Protein AF-A0ABD2XQN1-F1 (afdb_monomer)

Radius of gyration: 17.09 Å; Cα contacts (8 Å, |Δi|>4): 231; chains: 1; bounding box: 47×36×41 Å

Mean predicted aligned error: 5.55 Å

pLDDT: mean 89.35, std 9.38, range [48.5, 96.31]

Structure (mmCIF, N/CA/C/O backbone):
data_AF-A0ABD2XQN1-F1
#
_entry.id   AF-A0ABD2XQN1-F1
#
loop_
_atom_site.group_PDB
_atom_site.id
_atom_site.type_symbol
_atom_site.label_atom_id
_atom_site.label_alt_id
_atom_site.label_comp_id
_atom_site.label_asym_id
_atom_site.label_entity_id
_atom_site.label_seq_id
_atom_site.pdbx_PDB_ins_code
_atom_site.Cartn_x
_atom_site.Cartn_y
_atom_site.Cartn_z
_atom_site.occupancy
_atom_site.B_iso_or_equiv
_atom_site.auth_seq_id
_atom_site.auth_comp_id
_atom_site.auth_asym_id
_atom_site.auth_atom_id
_atom_site.pdbx_PDB_model_num
ATOM 1 N N . MET A 1 1 ? -11.919 17.078 9.914 1.00 78.31 1 MET A N 1
ATOM 2 C CA . MET A 1 1 ? -12.158 15.625 9.757 1.00 78.31 1 MET A CA 1
ATOM 3 C C . MET A 1 1 ? -13.640 15.321 9.942 1.00 78.31 1 MET A C 1
ATOM 5 O O . MET A 1 1 ? -14.282 16.073 10.670 1.00 78.31 1 MET A O 1
ATOM 9 N N . PRO A 1 2 ? -14.197 14.278 9.297 1.00 85.75 2 PRO A N 1
ATOM 10 C CA . PRO A 1 2 ? -15.569 13.840 9.554 1.00 85.75 2 PRO A CA 1
ATOM 11 C C . PRO A 1 2 ? -15.717 13.271 10.972 1.00 85.75 2 PRO A C 1
ATOM 13 O O . PRO A 1 2 ? -14.734 12.903 11.614 1.00 85.75 2 PRO A O 1
ATOM 16 N N . VAL A 1 3 ? -16.957 13.160 11.450 1.00 88.69 3 VAL A N 1
ATOM 17 C CA . VAL A 1 3 ? -17.255 12.483 12.720 1.00 88.69 3 VAL A CA 1
ATOM 18 C C . VAL A 1 3 ? -16.955 10.986 12.569 1.00 88.69 3 VAL A C 1
ATOM 20 O O . VAL A 1 3 ? -17.477 10.353 11.651 1.00 88.69 3 VAL A O 1
ATOM 23 N N . LEU A 1 4 ? -16.115 10.432 13.452 1.00 90.31 4 LEU A N 1
ATOM 24 C CA . LEU A 1 4 ? -15.612 9.050 13.362 1.00 90.31 4 LEU A CA 1
ATOM 25 C C . LEU A 1 4 ? -16.466 8.027 14.128 1.00 90.31 4 LEU A C 1
ATOM 27 O O . LEU A 1 4 ? -16.507 6.857 13.754 1.00 90.31 4 LEU A O 1
ATOM 31 N N . THR A 1 5 ? -17.181 8.463 15.166 1.00 89.31 5 THR A N 1
ATOM 32 C CA . THR A 1 5 ? -17.963 7.590 16.052 1.00 89.31 5 THR A CA 1
ATOM 33 C C . THR A 1 5 ? -19.443 7.970 16.084 1.00 89.31 5 THR A C 1
ATOM 35 O O . THR A 1 5 ? -19.851 9.082 15.730 1.00 89.31 5 THR A O 1
ATOM 38 N N . ASN A 1 6 ? -20.299 7.021 16.441 1.00 88.19 6 ASN A N 1
ATOM 39 C CA . ASN A 1 6 ? -21.701 7.267 16.764 1.00 88.19 6 ASN A CA 1
ATOM 40 C C . ASN A 1 6 ? -22.117 6.335 17.901 1.00 88.19 6 ASN A C 1
ATOM 42 O O . ASN A 1 6 ? -22.101 5.125 17.690 1.00 88.19 6 ASN A O 1
ATOM 46 N N . LEU A 1 7 ? -22.489 6.885 19.063 1.00 81.25 7 LEU A N 1
ATOM 47 C CA . LEU A 1 7 ? -22.923 6.106 20.234 1.00 81.25 7 LEU A CA 1
ATOM 48 C C . LEU A 1 7 ? -21.973 4.920 20.512 1.00 81.25 7 LEU A C 1
ATOM 50 O O . LEU A 1 7 ? -22.395 3.766 20.515 1.00 81.25 7 LEU A O 1
ATOM 54 N N . ASP A 1 8 ? -20.674 5.221 20.619 1.00 82.75 8 ASP A N 1
ATOM 55 C CA . ASP A 1 8 ? -19.574 4.270 20.871 1.00 82.75 8 ASP A CA 1
ATOM 56 C C . ASP A 1 8 ? -19.332 3.201 19.793 1.00 82.75 8 ASP A C 1
ATOM 58 O O . ASP A 1 8 ? -18.590 2.242 19.996 1.00 82.75 8 ASP A O 1
ATOM 62 N N . LYS A 1 9 ? -19.917 3.369 18.604 1.00 89.88 9 LYS A N 1
ATOM 63 C CA . LYS A 1 9 ? -19.606 2.548 17.431 1.00 89.88 9 LYS A CA 1
ATOM 64 C C . LYS A 1 9 ? -18.736 3.316 16.455 1.00 89.88 9 LYS A C 1
ATOM 66 O O . LYS A 1 9 ? -19.015 4.476 16.133 1.00 89.88 9 LYS A O 1
ATOM 71 N N . GLY A 1 10 ? -17.719 2.645 15.927 1.00 91.69 10 GLY A N 1
ATOM 72 C CA . GLY A 1 10 ? -16.953 3.160 14.807 1.00 91.69 10 GLY A CA 1
ATOM 73 C C . GLY A 1 10 ? -17.798 3.194 13.537 1.00 91.69 10 GLY A C 1
ATOM 74 O O . GLY A 1 10 ? -18.527 2.248 13.245 1.00 91.69 10 GLY A O 1
ATOM 75 N N . ARG A 1 11 ? -17.729 4.301 12.792 1.00 94.56 11 ARG A N 1
ATOM 76 C CA . ARG A 1 11 ? -18.519 4.487 11.564 1.00 94.56 11 ARG A CA 1
ATOM 77 C C . ARG A 1 11 ? -17.895 3.863 10.315 1.00 94.56 11 ARG A C 1
ATOM 79 O O . ARG A 1 11 ? -18.618 3.597 9.362 1.00 94.56 11 ARG A O 1
ATOM 86 N N . TYR A 1 12 ? -16.582 3.660 10.302 1.00 95.00 12 TYR A N 1
ATOM 87 C CA . TYR A 1 12 ? -15.814 3.229 9.135 1.00 95.00 12 TYR A CA 1
ATOM 88 C C . TYR A 1 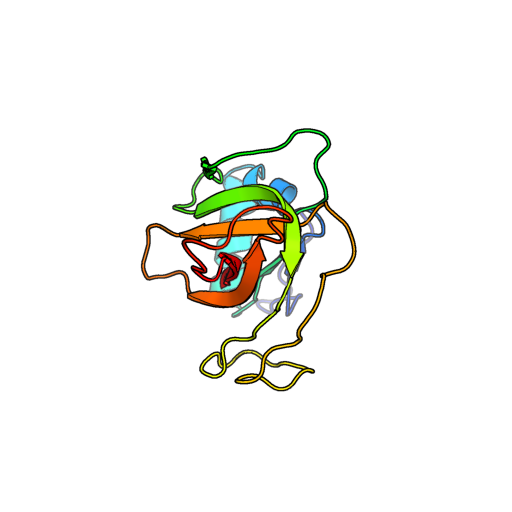12 ? -15.043 1.942 9.440 1.00 95.00 12 TYR A C 1
ATOM 90 O O . TYR A 1 12 ? -14.491 1.801 10.525 1.00 95.00 12 TYR A O 1
ATOM 98 N N . GLY A 1 13 ? -14.997 1.012 8.481 1.00 93.25 13 GLY A N 1
ATOM 99 C CA . GLY A 1 13 ? -14.220 -0.235 8.588 1.00 93.25 13 GLY A CA 1
ATOM 100 C C . GLY A 1 13 ? -12.840 -0.178 7.921 1.00 93.25 13 GLY A C 1
ATOM 101 O O . GLY A 1 13 ? -11.978 -0.998 8.214 1.00 93.25 13 GLY A O 1
ATOM 102 N N . VAL A 1 14 ? -12.613 0.801 7.041 1.00 93.94 14 VAL A N 1
ATOM 103 C CA . VAL A 1 14 ? -11.334 1.057 6.365 1.00 93.94 14 VAL A CA 1
ATOM 104 C C . VAL A 1 14 ? -11.218 2.548 6.063 1.00 93.94 14 VAL A C 1
ATOM 106 O O . VAL A 1 14 ? -12.223 3.202 5.773 1.00 93.94 14 VAL A O 1
ATOM 109 N N . LEU A 1 15 ? -10.003 3.087 6.120 1.00 95.31 15 LEU A N 1
ATOM 110 C CA . LEU A 1 15 ? -9.698 4.443 5.672 1.00 95.31 15 LEU A CA 1
ATOM 111 C C . LEU A 1 15 ? -8.788 4.380 4.449 1.00 95.31 15 LEU A C 1
ATOM 113 O O . LEU A 1 15 ? -7.783 3.675 4.455 1.00 95.31 15 LEU A O 1
ATOM 117 N N . ILE A 1 16 ? -9.138 5.125 3.402 1.00 95.81 16 ILE A N 1
ATOM 118 C CA . ILE A 1 16 ? -8.390 5.142 2.145 1.00 95.81 16 ILE A CA 1
ATOM 119 C C . ILE A 1 16 ? -7.863 6.552 1.899 1.00 95.81 16 ILE A C 1
ATOM 121 O O . ILE A 1 16 ? -8.627 7.514 1.827 1.00 95.81 16 ILE A O 1
ATOM 125 N N . PHE A 1 17 ? -6.549 6.661 1.740 1.00 95.44 17 PHE A N 1
ATOM 126 C CA . PHE A 1 17 ? -5.871 7.870 1.302 1.00 95.44 17 PHE A CA 1
ATOM 127 C C . PHE A 1 17 ? -5.372 7.669 -0.125 1.00 95.44 17 PHE A C 1
ATOM 129 O O . PHE A 1 17 ? -4.341 7.043 -0.346 1.00 95.44 17 PHE A O 1
ATOM 136 N N . GLU A 1 18 ? -6.061 8.267 -1.096 1.00 92.75 18 GLU A N 1
ATOM 137 C CA . GLU A 1 18 ? -5.607 8.327 -2.500 1.00 92.75 18 GLU A CA 1
ATOM 138 C C . GLU A 1 18 ? -4.231 8.992 -2.652 1.00 92.75 18 GLU A C 1
ATOM 140 O O . GLU A 1 18 ? -3.526 8.785 -3.631 1.00 92.75 18 GLU A O 1
ATOM 145 N N . ASN A 1 19 ? -3.851 9.812 -1.671 1.00 92.00 19 ASN A N 1
ATOM 146 C CA . ASN A 1 19 ? -2.520 10.371 -1.545 1.00 92.00 19 ASN A CA 1
ATOM 147 C C . ASN A 1 19 ? -2.083 10.267 -0.084 1.00 92.00 19 ASN A C 1
ATOM 149 O O . ASN A 1 19 ? -2.578 11.014 0.768 1.00 92.00 19 ASN A O 1
ATOM 153 N N . LEU A 1 20 ? -1.145 9.361 0.195 1.00 91.69 20 LEU A N 1
ATOM 154 C CA . LEU A 1 20 ? -0.594 9.107 1.525 1.00 91.69 20 LEU A CA 1
ATOM 155 C C . LEU A 1 20 ? -0.033 10.383 2.174 1.00 91.69 20 LEU A C 1
ATOM 157 O O . LEU A 1 20 ? -0.108 10.531 3.394 1.00 91.69 20 LEU A O 1
ATOM 161 N N . ASN A 1 21 ? 0.430 11.361 1.386 1.00 90.38 21 ASN A N 1
ATOM 162 C CA . ASN A 1 21 ? 0.906 12.637 1.923 1.00 90.38 21 ASN A CA 1
ATOM 163 C C . ASN A 1 21 ? -0.174 13.392 2.707 1.00 90.38 21 ASN A C 1
ATOM 165 O O . ASN A 1 21 ? 0.165 14.075 3.669 1.00 90.38 21 ASN A O 1
ATOM 169 N N . LYS A 1 22 ? -1.465 13.225 2.378 1.00 92.94 22 LYS A N 1
ATOM 170 C CA . LYS A 1 22 ? -2.566 13.823 3.157 1.00 92.94 22 LYS A CA 1
ATOM 171 C C . LYS A 1 22 ? -2.588 13.312 4.599 1.00 92.94 22 LYS A C 1
ATOM 173 O O . LYS A 1 22 ? -2.924 14.069 5.502 1.00 92.94 22 LYS A O 1
ATOM 178 N N . TYR A 1 23 ? -2.218 12.051 4.818 1.00 93.50 23 TYR A N 1
ATOM 179 C CA . TYR A 1 23 ? -2.077 11.475 6.154 1.00 93.50 23 TYR A CA 1
ATOM 180 C C . TYR A 1 23 ? -0.756 11.902 6.817 1.00 93.50 23 TYR A C 1
ATOM 182 O O . TYR A 1 23 ? -0.753 12.317 7.974 1.00 93.50 23 TYR A O 1
ATOM 190 N N . LEU A 1 24 ? 0.362 11.888 6.079 1.00 91.56 24 LEU A N 1
ATOM 191 C CA . LEU A 1 24 ? 1.685 12.266 6.610 1.00 91.56 24 LEU A CA 1
ATOM 192 C C . LEU A 1 24 ? 1.782 13.741 7.030 1.00 91.56 24 LEU A C 1
ATOM 194 O O . LEU A 1 24 ? 2.493 14.075 7.980 1.00 91.56 24 LEU A O 1
ATOM 198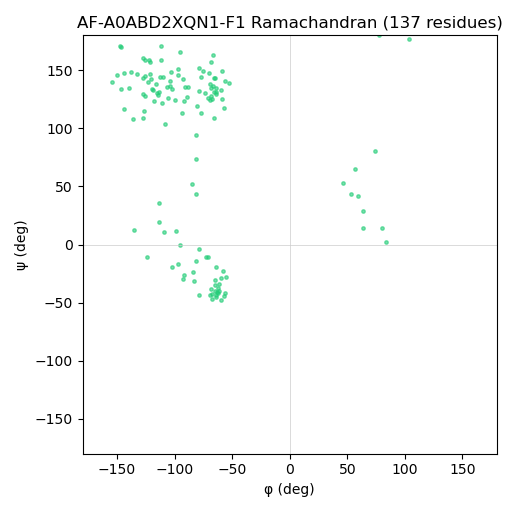 N N . GLN A 1 25 ? 1.102 14.623 6.298 1.00 92.50 25 GLN A N 1
ATOM 199 C CA . GLN A 1 25 ? 1.097 16.070 6.519 1.00 92.50 25 GLN A CA 1
ATOM 200 C C . GLN A 1 25 ? -0.086 16.539 7.371 1.00 92.50 25 GLN A C 1
ATOM 202 O O . GLN A 1 25 ? -0.191 17.733 7.647 1.00 92.50 25 GLN A O 1
ATOM 207 N N . MET A 1 26 ? -0.956 15.618 7.799 1.00 93.88 26 MET A N 1
ATOM 208 C CA . MET A 1 26 ? -2.044 15.922 8.720 1.00 93.88 26 MET A CA 1
ATOM 209 C C . MET A 1 26 ? -1.482 16.546 10.000 1.00 93.88 26 MET A C 1
ATOM 211 O O . MET A 1 26 ? -0.426 16.135 10.496 1.00 93.88 26 MET A O 1
ATOM 215 N N . ASP A 1 27 ? -2.175 17.548 10.538 1.00 94.62 27 ASP A N 1
ATOM 216 C CA . ASP A 1 27 ? -1.797 18.111 11.827 1.00 94.62 27 ASP A CA 1
ATOM 217 C C . ASP A 1 27 ? -1.816 17.024 12.907 1.00 94.62 27 ASP A C 1
ATOM 219 O O . ASP A 1 27 ? -2.574 16.051 12.853 1.00 94.62 27 ASP A O 1
ATOM 223 N N . LYS A 1 28 ? -0.940 17.198 13.897 1.00 92.81 28 LYS A N 1
ATOM 224 C CA . LYS A 1 28 ? -0.675 16.181 14.913 1.00 92.81 28 LYS A CA 1
ATOM 225 C C . LYS A 1 28 ? -1.948 15.747 15.642 1.00 92.81 28 LYS A C 1
ATOM 227 O O . LYS A 1 28 ? -2.139 14.555 15.844 1.00 92.81 28 LYS A O 1
ATOM 232 N N . TRP A 1 29 ? -2.819 16.694 15.990 1.00 94.25 29 TRP A N 1
ATOM 233 C CA . TRP A 1 29 ? -4.037 16.406 16.743 1.00 94.25 29 TRP A CA 1
ATOM 234 C C . TRP A 1 29 ? -5.037 15.581 15.924 1.00 94.25 29 TRP A C 1
ATOM 236 O O . TRP A 1 29 ? -5.527 14.558 16.405 1.00 94.25 29 TRP A O 1
ATOM 246 N N . ASN A 1 30 ? -5.294 15.964 14.669 1.00 94.06 30 ASN A N 1
ATOM 247 C CA . ASN A 1 30 ? -6.169 15.187 13.790 1.00 94.06 30 ASN A CA 1
ATOM 248 C C . ASN A 1 30 ? -5.599 13.789 13.519 1.00 94.06 30 ASN A C 1
ATOM 250 O O . ASN A 1 30 ? -6.344 12.808 13.559 1.00 94.06 30 ASN A O 1
ATOM 254 N N . ARG A 1 31 ? -4.283 13.677 13.307 1.00 94.50 31 ARG A N 1
ATOM 255 C CA . ARG A 1 31 ? -3.632 12.380 13.101 1.00 94.50 31 ARG A CA 1
ATOM 256 C C . ARG A 1 31 ? -3.738 11.488 14.336 1.00 94.50 31 ARG A C 1
ATOM 258 O O . ARG A 1 31 ? -4.098 10.326 14.206 1.00 94.50 31 ARG A O 1
ATOM 265 N N . GLU A 1 32 ? -3.496 12.021 15.531 1.00 94.75 32 GLU A N 1
ATOM 266 C CA . GLU A 1 32 ? -3.631 11.269 16.785 1.00 94.75 32 GLU A CA 1
ATOM 267 C C . GLU A 1 32 ? -5.065 10.780 17.017 1.00 94.75 32 GLU A C 1
ATOM 269 O O . GLU A 1 32 ? -5.265 9.640 17.444 1.00 94.75 32 GLU A O 1
ATOM 274 N N . LEU A 1 33 ? -6.065 11.608 16.699 1.00 94.94 33 LEU A N 1
ATOM 275 C CA . LEU A 1 33 ? -7.473 11.225 16.791 1.00 94.94 33 LEU A CA 1
ATOM 276 C C . LEU A 1 33 ? -7.815 10.084 15.818 1.00 94.94 33 LEU A C 1
ATOM 278 O O . LEU A 1 33 ? -8.498 9.133 16.205 1.00 94.94 33 LEU A O 1
ATOM 282 N N . LEU A 1 34 ? -7.321 10.154 14.580 1.00 95.62 34 LEU A N 1
ATOM 283 C CA . LEU A 1 34 ? -7.512 9.115 13.566 1.00 95.62 34 LEU A CA 1
ATOM 284 C C . LEU A 1 34 ? -6.781 7.817 13.942 1.00 95.62 34 LEU A C 1
ATOM 286 O O . LEU A 1 34 ? -7.363 6.737 13.855 1.00 95.62 34 LEU A O 1
ATOM 290 N N . ASP A 1 35 ? -5.548 7.912 14.433 1.00 95.12 35 ASP A N 1
ATOM 291 C CA . ASP A 1 35 ? -4.761 6.763 14.881 1.00 95.12 35 ASP A CA 1
ATOM 292 C C . ASP A 1 35 ? -5.403 6.086 16.098 1.00 95.12 35 ASP A C 1
ATOM 294 O O . ASP A 1 35 ? -5.432 4.856 16.189 1.00 95.12 35 ASP A O 1
ATOM 298 N N . LYS A 1 36 ? -5.941 6.872 17.041 1.00 95.62 36 LYS A N 1
ATOM 299 C CA . LYS A 1 36 ? -6.710 6.343 18.175 1.00 95.62 36 LYS A CA 1
ATOM 300 C C . LYS A 1 36 ? -7.928 5.573 17.677 1.00 95.62 36 LYS A C 1
ATOM 302 O O . LYS A 1 36 ? -8.132 4.439 18.099 1.00 95.62 36 LYS A O 1
ATOM 307 N N . TYR A 1 37 ? -8.684 6.161 16.753 1.00 95.88 37 TYR A N 1
ATOM 308 C CA . TYR A 1 37 ? -9.840 5.517 16.141 1.00 95.88 37 TYR A CA 1
ATOM 309 C C . TYR A 1 37 ? -9.468 4.188 15.462 1.00 95.88 37 TYR A C 1
ATOM 311 O O . TYR A 1 37 ? -10.131 3.176 15.682 1.00 95.88 37 TYR A O 1
ATOM 319 N N . CYS A 1 38 ? -8.366 4.155 14.709 1.00 95.94 38 CYS A N 1
ATOM 320 C CA . CYS A 1 38 ? -7.909 2.935 14.044 1.00 95.94 38 CYS A CA 1
ATOM 321 C C . CYS A 1 38 ? -7.557 1.817 15.028 1.00 95.94 38 CYS A C 1
ATOM 323 O O . CYS A 1 38 ? -7.941 0.669 14.810 1.00 95.94 38 CYS A O 1
ATOM 325 N N . ARG A 1 39 ? -6.886 2.149 16.137 1.00 95.94 39 ARG A N 1
ATOM 326 C CA . ARG A 1 39 ? -6.552 1.173 17.187 1.00 95.94 39 ARG A CA 1
ATOM 327 C C . ARG A 1 39 ? -7.787 0.687 17.945 1.00 95.94 39 ARG A C 1
ATOM 329 O O . ARG A 1 39 ? -7.902 -0.504 18.202 1.00 95.94 39 ARG A O 1
ATOM 336 N N . GLU A 1 40 ? -8.698 1.593 18.294 1.00 96.00 40 GLU A N 1
ATOM 337 C CA . GLU A 1 40 ? -9.884 1.289 19.106 1.00 96.00 40 GLU A CA 1
ATOM 338 C C . GLU A 1 40 ? -10.892 0.408 18.354 1.00 96.00 40 GLU A C 1
ATOM 340 O O . GLU A 1 40 ? -11.456 -0.516 18.935 1.00 96.00 40 GLU A O 1
ATOM 345 N N . TYR A 1 41 ? -11.067 0.643 17.050 1.00 95.50 41 TYR A N 1
ATOM 346 C CA . TYR A 1 41 ? -12.059 -0.057 16.227 1.00 95.50 41 TYR A CA 1
ATOM 347 C C . TYR A 1 41 ? -11.444 -1.041 15.219 1.00 95.50 41 TYR A C 1
ATOM 349 O O . TYR A 1 41 ? -12.159 -1.544 14.357 1.00 95.50 41 TYR A O 1
ATOM 357 N N . SER A 1 42 ? -10.140 -1.335 15.322 1.00 94.19 42 SER A N 1
ATOM 358 C CA . SER A 1 42 ? -9.405 -2.235 14.409 1.00 94.19 42 SER A CA 1
ATOM 359 C C . SER A 1 42 ? -9.567 -1.867 12.927 1.00 94.19 42 SER A C 1
ATOM 361 O O . SER A 1 42 ? -9.792 -2.723 12.071 1.00 94.19 42 SER A O 1
ATOM 363 N N . VAL A 1 43 ? -9.472 -0.572 12.623 1.00 95.56 43 VAL A N 1
ATOM 364 C CA . VAL A 1 43 ? -9.6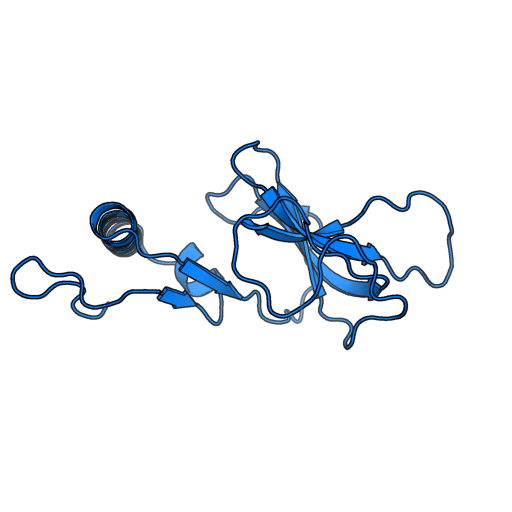38 -0.038 11.266 1.00 95.56 43 VAL A CA 1
ATOM 365 C C . VAL A 1 43 ? -8.282 0.040 10.574 1.00 95.56 43 VAL A C 1
ATOM 367 O O . VAL A 1 43 ? -7.358 0.684 11.070 1.00 95.56 43 VAL A O 1
ATOM 370 N N . GLY A 1 44 ? -8.170 -0.605 9.413 1.00 92.81 44 GLY A N 1
ATOM 371 C CA . GLY A 1 44 ? -6.985 -0.528 8.561 1.00 92.81 44 GLY A CA 1
ATOM 372 C C . GLY A 1 44 ? -6.932 0.766 7.746 1.00 92.81 44 GLY A C 1
ATOM 373 O O . GLY A 1 44 ? -7.967 1.336 7.385 1.00 92.81 44 GLY A O 1
ATOM 374 N N . VAL A 1 45 ? -5.716 1.202 7.416 1.00 94.31 45 VAL A N 1
ATOM 375 C CA . VAL A 1 45 ? -5.466 2.348 6.536 1.00 94.31 45 VAL A CA 1
ATOM 376 C C . VAL A 1 45 ? -4.790 1.863 5.259 1.00 94.31 45 VAL A C 1
ATOM 378 O O . VAL A 1 45 ? -3.773 1.179 5.318 1.00 94.31 45 VAL A O 1
ATOM 381 N N . VAL A 1 46 ? -5.333 2.250 4.107 1.00 94.94 46 VAL A N 1
ATOM 382 C CA . VAL A 1 46 ? -4.718 2.029 2.794 1.00 94.94 46 VAL A CA 1
ATOM 383 C C . VAL A 1 46 ? -4.281 3.377 2.243 1.00 94.94 46 VAL A C 1
ATOM 385 O O . VAL A 1 46 ? -5.097 4.287 2.101 1.00 94.94 46 VAL A O 1
ATOM 388 N N . GLY A 1 47 ? -2.993 3.519 1.948 1.00 94.62 47 GLY A N 1
ATOM 389 C CA . GLY A 1 47 ? -2.423 4.737 1.385 1.00 94.62 47 GLY A CA 1
ATOM 390 C C . GLY A 1 47 ? -1.795 4.482 0.025 1.00 94.62 47 GLY A C 1
ATOM 391 O O . GLY A 1 47 ? -1.023 3.540 -0.129 1.00 94.62 47 GLY A O 1
ATOM 392 N N . PHE A 1 48 ? -2.094 5.346 -0.940 1.00 93.50 48 PHE A N 1
ATOM 393 C CA . PHE A 1 48 ? -1.483 5.325 -2.264 1.00 93.50 48 PHE A CA 1
ATOM 394 C C . PHE A 1 48 ? -0.454 6.447 -2.394 1.00 93.50 48 PHE A C 1
ATOM 396 O O . PHE A 1 48 ? -0.665 7.562 -1.910 1.00 93.50 48 PHE A O 1
ATOM 403 N N . THR A 1 49 ? 0.662 6.158 -3.058 1.00 90.25 49 THR A N 1
ATOM 404 C CA . THR A 1 49 ? 1.636 7.178 -3.453 1.00 90.25 49 THR A CA 1
ATOM 405 C C . THR A 1 49 ? 1.297 7.613 -4.873 1.00 90.25 49 THR A C 1
ATOM 407 O O . THR A 1 49 ? 1.408 6.787 -5.780 1.00 90.25 49 THR A O 1
ATOM 410 N N . PRO A 1 50 ? 0.850 8.862 -5.090 1.00 86.31 50 PRO A N 1
ATOM 411 C CA . PRO A 1 50 ? 0.598 9.336 -6.439 1.00 86.31 50 PRO A CA 1
ATOM 412 C C . PRO A 1 50 ? 1.922 9.478 -7.204 1.00 86.31 50 PRO A C 1
ATOM 414 O O . PRO A 1 50 ? 2.967 9.684 -6.576 1.00 86.31 50 PRO A O 1
ATOM 417 N N . PRO A 1 51 ? 1.881 9.439 -8.544 1.00 81.75 51 PRO A N 1
ATOM 418 C CA . PRO A 1 51 ? 3.015 9.834 -9.368 1.00 81.75 51 PRO A CA 1
ATOM 419 C C . PRO A 1 51 ? 3.494 11.236 -8.979 1.00 81.75 51 PRO A C 1
ATOM 421 O O . PRO A 1 51 ? 2.681 12.125 -8.709 1.00 81.75 51 PRO A O 1
ATOM 424 N N . ALA A 1 52 ? 4.808 11.432 -8.937 1.00 79.50 52 ALA A N 1
ATOM 425 C CA . ALA A 1 52 ? 5.421 12.714 -8.615 1.00 79.50 52 ALA A CA 1
ATOM 426 C C . ALA A 1 52 ? 6.203 13.222 -9.827 1.00 79.50 52 ALA A C 1
ATOM 428 O O . ALA A 1 52 ? 6.907 12.448 -10.470 1.00 79.50 52 ALA A O 1
ATOM 429 N N . GLU A 1 53 ? 6.115 14.519 -10.128 1.00 79.38 53 GLU A N 1
ATOM 430 C CA . GLU A 1 53 ? 6.928 15.120 -11.197 1.00 79.38 53 GLU A CA 1
ATOM 431 C C . GLU A 1 53 ? 8.427 15.013 -10.881 1.00 79.38 53 GLU A C 1
ATOM 433 O O . GLU A 1 53 ? 9.239 14.725 -11.757 1.00 79.38 53 GLU A O 1
ATOM 438 N N . GLU A 1 54 ? 8.786 15.177 -9.606 1.00 83.12 54 GLU A N 1
ATOM 439 C CA . GLU A 1 54 ? 10.152 15.025 -9.121 1.00 83.12 54 GLU A CA 1
ATOM 440 C C . GLU A 1 54 ? 10.442 13.589 -8.673 1.00 83.12 54 GLU A C 1
ATOM 442 O O . GLU A 1 54 ? 9.669 12.952 -7.947 1.00 83.12 54 GLU A O 1
ATOM 447 N N . SER A 1 55 ? 11.608 13.086 -9.076 1.00 87.31 55 SER A N 1
ATOM 448 C CA . SER A 1 55 ? 12.107 11.788 -8.630 1.00 87.31 55 SER A CA 1
ATOM 449 C C . SER A 1 55 ? 12.732 11.906 -7.244 1.00 87.31 55 SER A C 1
ATOM 451 O O . SER A 1 55 ? 13.736 12.591 -7.051 1.00 87.31 55 SER A O 1
ATOM 453 N N . LEU A 1 56 ? 12.171 11.180 -6.285 1.00 88.88 56 LEU A N 1
ATOM 454 C CA . LEU A 1 56 ? 12.748 11.000 -4.962 1.00 88.88 56 LEU A CA 1
ATOM 455 C C . LEU A 1 56 ? 13.682 9.791 -4.991 1.00 88.88 56 LEU A C 1
ATOM 457 O O . LEU A 1 56 ? 13.326 8.745 -5.532 1.00 88.88 56 LEU A O 1
ATOM 461 N N . VAL A 1 57 ? 14.864 9.919 -4.387 1.00 91.12 57 VAL A N 1
ATOM 462 C CA . VAL A 1 57 ? 15.829 8.822 -4.231 1.00 91.12 57 VAL A CA 1
ATOM 463 C C . VAL A 1 57 ? 16.215 8.738 -2.762 1.00 91.12 57 VAL A C 1
ATOM 465 O O . VAL A 1 57 ? 16.885 9.625 -2.239 1.00 91.12 57 VAL A O 1
ATOM 468 N N . GLY A 1 58 ? 15.760 7.685 -2.084 1.00 90.44 58 GLY A N 1
ATOM 469 C CA . GLY A 1 58 ? 16.035 7.467 -0.664 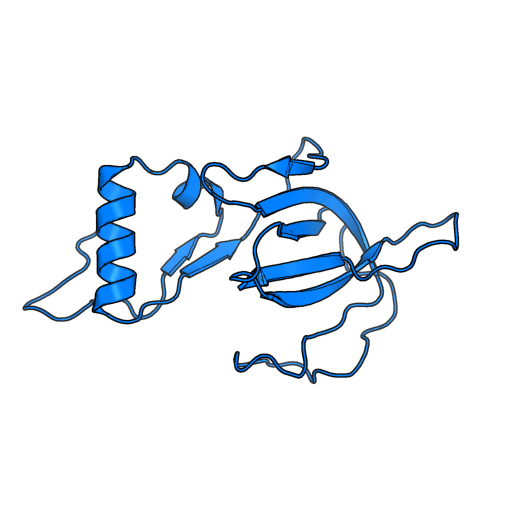1.00 90.44 58 GLY A CA 1
ATOM 470 C C 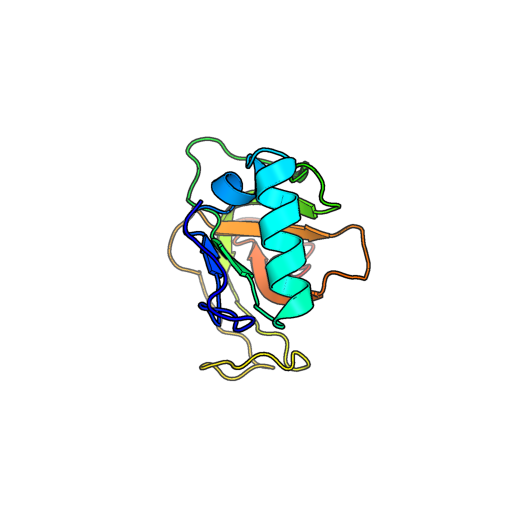. GLY A 1 58 ? 15.442 8.545 0.245 1.00 90.44 58 GLY A C 1
ATOM 471 O O . GLY A 1 58 ? 15.998 8.821 1.305 1.00 90.44 58 GLY A O 1
ATOM 472 N N . ALA A 1 59 ? 14.334 9.175 -0.154 1.00 92.38 59 ALA A N 1
ATOM 473 C CA . ALA A 1 59 ? 13.679 10.184 0.671 1.00 92.38 59 ALA A CA 1
ATOM 474 C C . ALA A 1 59 ? 12.951 9.511 1.839 1.00 92.38 59 ALA A C 1
ATOM 476 O O . ALA A 1 59 ? 12.185 8.572 1.634 1.00 92.38 59 ALA A O 1
ATOM 477 N N . GLN A 1 60 ? 13.164 9.984 3.065 1.00 93.44 60 GLN A N 1
ATOM 478 C CA . GLN A 1 60 ? 12.482 9.431 4.232 1.00 93.44 60 GLN A CA 1
ATOM 479 C C . GLN A 1 60 ? 11.047 9.963 4.338 1.00 93.44 60 GLN A C 1
ATOM 481 O O . GLN A 1 60 ? 10.814 11.173 4.300 1.00 93.44 60 GLN A O 1
ATOM 486 N N . LEU A 1 61 ? 10.080 9.070 4.545 1.00 90.19 61 LEU A N 1
ATOM 487 C CA . LEU A 1 61 ? 8.710 9.452 4.866 1.00 90.19 61 LEU A CA 1
ATOM 488 C C . LEU A 1 61 ? 8.653 10.082 6.259 1.00 90.19 61 LEU A C 1
ATOM 490 O O . LEU A 1 61 ? 9.106 9.515 7.256 1.00 90.19 61 LEU A O 1
ATOM 494 N N . LYS A 1 62 ? 8.060 11.273 6.338 1.00 89.31 62 LYS A N 1
ATOM 495 C CA . LYS A 1 62 ? 8.003 12.065 7.569 1.00 89.31 62 LYS A CA 1
ATOM 496 C C . LYS A 1 62 ? 7.352 11.283 8.716 1.00 89.31 62 LYS A C 1
ATOM 498 O O . LYS A 1 62 ? 6.161 10.984 8.680 1.00 89.31 62 LYS A O 1
ATOM 503 N N . GLY A 1 63 ? 8.124 11.041 9.775 1.00 87.38 63 GLY A N 1
ATOM 504 C CA . GLY A 1 63 ? 7.653 10.351 10.980 1.00 87.38 63 GLY A CA 1
ATOM 505 C C . GLY A 1 63 ? 7.597 8.82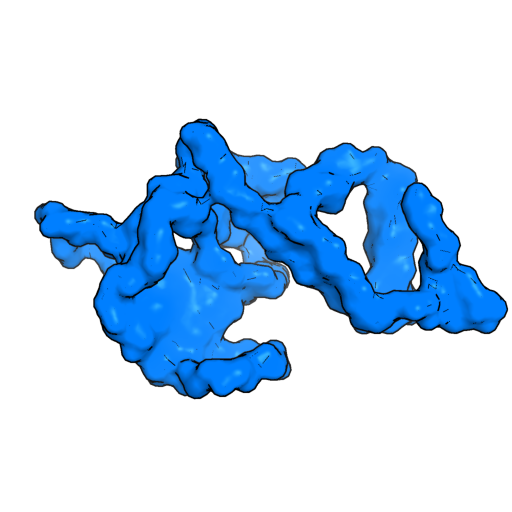7 10.855 1.00 87.38 63 GLY A C 1
ATOM 506 O O . GLY A 1 63 ? 6.970 8.191 11.697 1.00 87.38 63 GLY A O 1
ATOM 507 N N . PHE A 1 64 ? 8.237 8.253 9.832 1.00 89.81 64 PHE A N 1
ATOM 508 C CA . PHE A 1 64 ? 8.301 6.813 9.607 1.00 89.81 64 PHE A CA 1
ATOM 509 C C . PHE A 1 64 ? 9.741 6.368 9.303 1.00 89.81 64 PHE A C 1
ATOM 511 O O . PHE A 1 64 ? 10.497 7.099 8.657 1.00 89.81 64 PHE A O 1
ATOM 518 N N . PRO A 1 65 ? 10.150 5.158 9.718 1.00 92.75 65 PRO A N 1
ATOM 519 C CA . PRO A 1 65 ? 11.433 4.567 9.336 1.00 92.75 65 PRO A CA 1
ATOM 520 C C . PRO A 1 65 ? 11.341 3.915 7.941 1.00 92.75 65 PRO A C 1
ATOM 522 O O . PRO A 1 65 ? 11.803 2.792 7.734 1.00 92.75 65 PRO A O 1
ATOM 525 N N . LEU A 1 66 ? 10.691 4.612 7.005 1.00 92.81 66 LEU A N 1
ATOM 526 C CA . LEU A 1 66 ? 10.468 4.192 5.627 1.00 92.81 66 LEU A CA 1
ATOM 527 C C . LEU A 1 66 ? 11.113 5.200 4.685 1.00 92.81 66 LEU A C 1
ATOM 529 O O . LEU A 1 66 ? 10.914 6.405 4.832 1.00 92.81 66 LEU A O 1
ATOM 533 N N . PHE A 1 67 ? 11.833 4.696 3.697 1.00 94.25 67 PHE A N 1
ATOM 534 C CA . PHE A 1 67 ? 12.428 5.469 2.620 1.00 94.25 67 PHE A CA 1
ATOM 535 C C . PHE A 1 67 ? 11.736 5.119 1.309 1.00 94.25 67 PHE A C 1
ATOM 537 O O . PHE A 1 67 ? 11.367 3.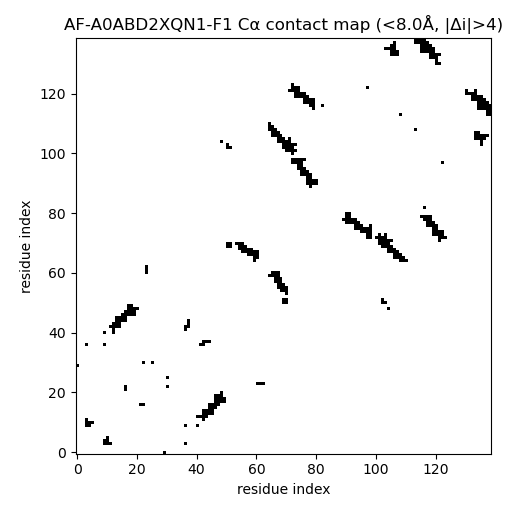963 1.094 1.00 94.25 67 PHE A O 1
ATOM 544 N N . VAL A 1 68 ? 11.562 6.106 0.437 1.00 93.69 68 VAL A N 1
ATOM 545 C CA . VAL A 1 68 ? 10.895 5.942 -0.854 1.00 93.69 68 VAL A CA 1
ATOM 546 C C . VAL A 1 68 ? 11.804 6.321 -2.009 1.00 93.69 68 VAL A C 1
ATOM 548 O O . VAL A 1 68 ? 12.627 7.236 -1.910 1.00 93.69 68 VAL A O 1
ATOM 551 N N . HIS A 1 69 ? 11.613 5.613 -3.119 1.00 93.88 69 HIS A N 1
ATOM 552 C CA . HIS A 1 69 ? 12.151 5.986 -4.422 1.00 93.88 69 HIS A CA 1
ATOM 553 C C . HIS A 1 69 ? 11.005 5.995 -5.429 1.00 93.88 69 HIS A C 1
ATOM 555 O O . HIS A 1 69 ? 10.256 5.019 -5.475 1.00 93.88 69 HIS A O 1
ATOM 561 N N . THR A 1 70 ? 10.852 7.070 -6.200 1.00 93.75 70 THR A N 1
ATOM 562 C CA . THR A 1 70 ? 9.733 7.261 -7.144 1.00 93.75 70 THR A CA 1
ATOM 563 C C . THR A 1 70 ? 10.208 7.216 -8.595 1.00 93.75 70 THR A C 1
ATOM 565 O O . THR A 1 70 ? 11.411 7.216 -8.867 1.00 93.75 70 THR A O 1
ATOM 568 N N . ASN A 1 71 ? 9.258 7.190 -9.534 1.00 92.75 71 ASN A N 1
ATOM 569 C CA . ASN A 1 71 ? 9.518 7.273 -10.974 1.00 92.75 71 ASN A CA 1
ATOM 570 C C . ASN A 1 71 ? 10.422 6.156 -11.503 1.00 92.75 71 ASN A C 1
ATOM 572 O O . ASN A 1 71 ? 11.337 6.374 -12.303 1.00 92.75 71 ASN A O 1
ATOM 576 N N . LEU A 1 72 ? 10.177 4.938 -11.016 1.00 92.38 72 LEU A N 1
ATOM 577 C CA . LEU A 1 72 ? 10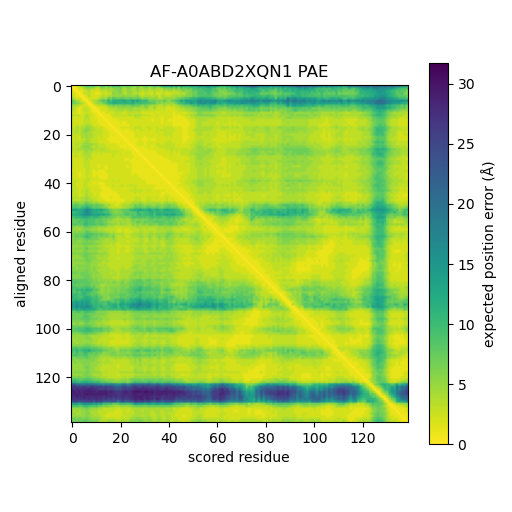.911 3.758 -11.437 1.00 92.38 72 LEU A CA 1
ATOM 578 C C . LEU A 1 72 ? 10.161 2.972 -12.511 1.00 92.38 72 LEU A C 1
ATOM 580 O O . LEU A 1 72 ? 8.940 2.822 -12.492 1.00 92.38 72 LEU A O 1
ATOM 584 N N . ARG A 1 73 ? 10.946 2.379 -13.411 1.00 93.62 73 ARG A N 1
ATOM 585 C CA . ARG A 1 73 ? 10.505 1.280 -14.269 1.00 93.62 73 ARG A CA 1
ATOM 586 C C . ARG A 1 73 ? 10.766 -0.033 -13.554 1.00 93.62 73 ARG A C 1
ATOM 588 O O . ARG A 1 73 ? 11.893 -0.281 -13.113 1.00 93.62 73 ARG A O 1
ATOM 595 N N . LEU A 1 74 ? 9.737 -0.860 -13.440 1.00 94.69 74 LEU A N 1
ATOM 596 C CA . LEU A 1 74 ? 9.797 -2.133 -12.734 1.00 94.69 74 LEU A CA 1
ATOM 597 C C . LEU A 1 74 ? 9.342 -3.276 -13.645 1.00 94.69 74 LEU A C 1
ATOM 599 O O . LEU A 1 74 ? 8.638 -3.061 -14.629 1.00 94.69 74 LEU A O 1
ATOM 603 N N . LYS A 1 75 ? 9.742 -4.496 -13.302 1.00 94.88 75 LYS A N 1
ATOM 604 C CA . LYS A 1 75 ? 9.349 -5.745 -13.959 1.00 94.88 75 LYS A CA 1
ATOM 605 C C . LYS A 1 75 ? 9.283 -6.887 -12.956 1.00 94.88 75 LYS A C 1
ATOM 607 O O . LYS A 1 75 ? 9.752 -6.737 -11.831 1.00 94.88 75 LYS A O 1
ATOM 612 N N . ASP A 1 76 ? 8.765 -8.031 -13.378 1.00 93.94 76 ASP A N 1
ATOM 613 C CA . ASP A 1 76 ? 8.844 -9.293 -12.634 1.00 93.94 76 ASP A CA 1
ATOM 614 C C . ASP A 1 76 ? 8.258 -9.166 -11.215 1.00 93.94 76 ASP A C 1
ATOM 616 O O . ASP A 1 76 ? 8.976 -9.248 -10.210 1.00 93.94 76 ASP A O 1
ATOM 620 N N . ALA A 1 77 ? 6.947 -8.906 -11.143 1.00 94.12 77 ALA A N 1
ATOM 621 C CA . ALA A 1 77 ? 6.238 -8.697 -9.882 1.00 94.12 77 ALA A CA 1
ATOM 622 C C . ALA A 1 77 ? 5.956 -10.009 -9.145 1.00 94.12 77 ALA A C 1
ATOM 624 O O . ALA A 1 77 ? 5.629 -11.034 -9.744 1.00 94.12 77 ALA A O 1
ATOM 625 N N . GLN A 1 78 ? 6.034 -9.955 -7.821 1.00 93.44 78 GLN A N 1
ATOM 626 C CA . GLN A 1 78 ? 5.844 -11.087 -6.921 1.00 93.44 78 GLN A CA 1
ATOM 627 C C . GLN A 1 78 ? 5.012 -10.663 -5.715 1.00 93.44 78 GLN A C 1
ATOM 629 O O . GLN A 1 78 ? 5.119 -9.531 -5.246 1.00 93.44 78 GLN A O 1
ATOM 634 N N . LEU A 1 79 ? 4.221 -11.592 -5.178 1.00 93.38 79 LEU A N 1
ATOM 635 C CA . LEU A 1 79 ? 3.482 -11.392 -3.934 1.00 93.38 79 LEU A CA 1
ATOM 636 C C . LEU A 1 79 ? 4.040 -12.244 -2.804 1.00 93.38 79 LEU A C 1
ATOM 638 O O . LEU A 1 79 ? 4.405 -13.407 -3.009 1.00 93.38 79 LEU A O 1
ATOM 642 N N . ASN A 1 80 ? 4.011 -11.686 -1.597 1.00 92.38 80 ASN A N 1
ATOM 643 C CA . ASN A 1 80 ? 4.364 -12.393 -0.378 1.00 92.38 80 ASN A CA 1
ATOM 644 C C . ASN A 1 80 ? 3.352 -13.509 -0.094 1.00 92.38 80 ASN A C 1
ATOM 646 O O . ASN A 1 80 ? 2.199 -13.264 0.268 1.00 92.38 80 ASN A O 1
ATOM 650 N N . ALA A 1 81 ? 3.793 -14.758 -0.262 1.00 91.38 81 ALA A N 1
ATOM 651 C CA . ALA A 1 81 ? 2.962 -15.933 -0.036 1.00 91.38 81 ALA A CA 1
ATOM 652 C C . ALA A 1 81 ? 2.549 -16.096 1.431 1.00 91.38 81 ALA A C 1
ATOM 654 O O . ALA A 1 81 ? 1.446 -16.594 1.669 1.00 91.38 81 ALA A O 1
ATOM 655 N N . ALA A 1 82 ? 3.389 -15.637 2.364 1.00 90.50 82 ALA A N 1
ATOM 656 C CA . ALA A 1 82 ? 3.184 -15.737 3.806 1.00 90.50 82 ALA A CA 1
ATOM 657 C C . ALA A 1 82 ? 2.250 -14.654 4.371 1.00 90.50 82 ALA A C 1
ATOM 659 O O . ALA A 1 82 ? 1.769 -14.802 5.492 1.00 90.50 82 ALA A O 1
ATOM 660 N N . SER A 1 83 ? 1.966 -13.591 3.608 1.00 89.44 83 SER A N 1
ATOM 661 C CA . SER A 1 83 ? 1.077 -12.527 4.075 1.00 89.44 83 SER A CA 1
ATOM 662 C C . SER A 1 83 ? -0.353 -13.049 4.301 1.00 89.44 83 SER A C 1
ATOM 664 O O . SER A 1 83 ? -0.897 -13.730 3.422 1.00 89.44 83 SER A O 1
ATOM 666 N N . PRO A 1 84 ? -0.994 -12.694 5.433 1.00 85.94 84 PRO A N 1
ATOM 667 C CA . PRO A 1 84 ? -2.380 -13.056 5.722 1.00 85.94 84 PRO A CA 1
ATOM 668 C C . PRO A 1 84 ? -3.403 -12.169 4.992 1.00 85.94 84 PRO A C 1
ATOM 670 O O . PRO A 1 84 ? -4.607 -12.392 5.125 1.00 85.94 84 PRO A O 1
ATOM 673 N N . ILE A 1 85 ? -2.960 -11.144 4.254 1.00 84.88 85 ILE A N 1
ATOM 674 C CA . ILE A 1 85 ? -3.861 -10.209 3.578 1.00 84.88 85 ILE A CA 1
ATOM 675 C C . ILE A 1 85 ? -4.583 -10.898 2.417 1.00 84.88 85 ILE A C 1
ATOM 677 O O . ILE A 1 85 ? -3.999 -11.647 1.630 1.00 84.88 85 ILE A O 1
ATOM 681 N N . LEU A 1 86 ? -5.879 -10.598 2.297 1.00 84.38 86 LEU A N 1
ATOM 682 C CA . LEU A 1 86 ? -6.706 -11.052 1.189 1.00 84.38 86 LEU A CA 1
ATOM 683 C C . LEU A 1 86 ? -6.123 -10.561 -0.144 1.00 84.38 86 LEU A C 1
ATOM 685 O O . LEU A 1 86 ? -5.943 -9.365 -0.360 1.00 84.38 86 LEU A O 1
ATOM 689 N N . ARG A 1 87 ? -5.881 -11.498 -1.059 1.00 81.94 87 ARG A N 1
ATOM 690 C CA . ARG A 1 87 ? -5.328 -11.243 -2.392 1.00 81.94 87 ARG A CA 1
ATOM 691 C C . ARG A 1 87 ? -6.213 -11.860 -3.463 1.00 81.94 87 ARG A C 1
ATOM 693 O O . ARG A 1 87 ? -6.746 -12.951 -3.279 1.00 81.94 87 ARG A O 1
ATOM 700 N N . LEU A 1 88 ? -6.339 -11.165 -4.590 1.00 83.31 88 LEU A N 1
ATOM 701 C CA . LEU A 1 88 ? -7.030 -11.683 -5.774 1.00 83.31 88 LEU A CA 1
ATOM 702 C C . LEU A 1 88 ? -6.113 -12.568 -6.626 1.00 83.31 88 LEU A C 1
ATOM 704 O O . LEU A 1 88 ? -6.574 -13.502 -7.274 1.00 83.31 88 LEU A O 1
ATOM 708 N N . THR A 1 89 ? -4.812 -12.282 -6.627 1.00 79.50 89 THR A N 1
ATOM 709 C CA . THR A 1 89 ? -3.812 -13.001 -7.416 1.00 79.50 89 THR A CA 1
ATOM 710 C C . THR A 1 89 ? -3.108 -14.073 -6.584 1.00 79.50 89 THR A C 1
ATOM 712 O O . THR A 1 89 ? -2.975 -13.972 -5.361 1.00 79.50 89 THR A O 1
ATOM 715 N N . ARG A 1 90 ? -2.659 -15.140 -7.252 1.00 80.19 90 ARG A N 1
ATOM 716 C CA . ARG A 1 90 ? -1.882 -16.216 -6.626 1.00 80.19 90 ARG A CA 1
ATOM 717 C C . ARG A 1 90 ? -0.524 -15.670 -6.174 1.00 80.19 90 ARG A C 1
ATOM 719 O O . ARG A 1 90 ? 0.170 -15.036 -6.960 1.00 80.19 90 ARG A O 1
ATOM 726 N N . ALA A 1 91 ? -0.136 -15.940 -4.930 1.00 80.75 91 ALA A N 1
ATOM 727 C CA . ALA A 1 91 ? 1.212 -15.640 -4.447 1.00 80.75 91 ALA A CA 1
ATOM 728 C C . ALA A 1 91 ? 2.141 -16.851 -4.551 1.00 80.75 91 ALA A C 1
ATOM 730 O O . ALA A 1 91 ? 1.680 -17.981 -4.711 1.00 80.75 91 ALA A O 1
ATOM 731 N N . GLY A 1 92 ? 3.446 -16.603 -4.427 1.00 76.69 92 GLY A N 1
ATOM 732 C CA . GLY A 1 92 ? 4.483 -17.622 -4.610 1.00 76.69 92 GLY A CA 1
ATOM 733 C C . GLY A 1 92 ? 4.879 -17.855 -6.072 1.00 76.69 92 GLY A C 1
ATOM 734 O O . GLY A 1 92 ? 5.741 -18.684 -6.337 1.00 76.69 92 GLY A O 1
ATOM 735 N N . GLU A 1 93 ? 4.291 -17.109 -7.010 1.00 85.06 93 GLU A N 1
ATOM 736 C CA . GLU A 1 93 ? 4.646 -17.114 -8.430 1.00 85.06 93 GLU A CA 1
ATOM 737 C C . GLU A 1 93 ? 5.045 -15.698 -8.882 1.00 85.06 93 GLU A C 1
ATOM 739 O O . GLU A 1 93 ? 4.720 -14.709 -8.218 1.00 85.06 93 GLU A O 1
ATOM 744 N N . THR A 1 94 ? 5.789 -15.602 -9.988 1.00 90.44 94 THR A N 1
ATOM 745 C CA . THR A 1 94 ? 6.260 -14.326 -10.553 1.00 90.44 94 THR A CA 1
ATOM 746 C C . THR A 1 94 ? 5.461 -13.978 -11.799 1.00 90.44 94 THR A C 1
ATOM 748 O O . THR A 1 94 ? 5.410 -14.764 -12.745 1.00 90.44 94 THR A O 1
ATOM 751 N N . ALA A 1 95 ? 4.879 -12.783 -11.823 1.00 91.62 95 ALA A N 1
ATOM 752 C CA . ALA A 1 95 ? 4.334 -12.181 -13.030 1.00 91.62 95 ALA A CA 1
ATOM 753 C C . ALA A 1 95 ? 5.483 -11.540 -13.823 1.00 91.62 95 ALA A C 1
ATOM 755 O O . ALA A 1 95 ? 5.897 -10.417 -13.537 1.00 91.62 95 ALA A O 1
ATOM 756 N N . TRP A 1 96 ? 6.030 -12.299 -14.773 1.00 92.25 96 TRP A N 1
ATOM 757 C CA . TRP A 1 96 ? 7.186 -11.905 -15.582 1.00 92.25 96 TRP A CA 1
ATOM 758 C C . TRP A 1 96 ? 6.870 -10.794 -16.584 1.00 92.25 96 TRP A C 1
ATOM 760 O O . TRP A 1 96 ? 5.783 -10.754 -17.165 1.00 92.25 96 TRP A O 1
ATOM 770 N N . GLY A 1 97 ? 7.871 -9.956 -16.851 1.00 92.81 97 GLY A N 1
ATOM 771 C CA . GLY A 1 97 ? 7.801 -8.887 -17.846 1.00 92.81 97 GLY A CA 1
ATOM 772 C C . GLY A 1 97 ? 7.627 -7.491 -17.241 1.00 92.81 97 GLY A C 1
ATOM 773 O O . GLY A 1 97 ? 7.548 -7.343 -16.018 1.00 92.81 97 GLY A O 1
ATOM 774 N N . PRO A 1 98 ? 7.623 -6.450 -18.093 1.00 94.62 98 PRO A N 1
ATOM 775 C CA . PRO A 1 98 ? 7.564 -5.063 -17.650 1.00 94.62 98 PRO A CA 1
ATOM 776 C C . PRO A 1 98 ? 6.222 -4.750 -16.985 1.00 94.62 98 PRO A C 1
ATOM 778 O O . PRO A 1 98 ? 5.159 -5.113 -17.494 1.00 94.62 98 PRO A O 1
ATOM 781 N N . LEU A 1 99 ? 6.274 -4.039 -15.860 1.00 94.00 99 LEU A N 1
ATOM 782 C CA . LEU A 1 99 ? 5.085 -3.472 -15.239 1.00 94.00 99 LEU A CA 1
ATOM 783 C C . LEU A 1 99 ? 4.613 -2.243 -16.027 1.00 94.00 99 LEU A C 1
ATOM 785 O O . LEU A 1 99 ? 5.429 -1.549 -16.638 1.00 94.00 99 LEU A O 1
ATOM 789 N N . PRO A 1 100 ? 3.300 -1.962 -16.037 1.00 93.19 100 PRO A N 1
ATOM 790 C CA . PRO A 1 100 ? 2.763 -0.811 -16.751 1.00 93.19 100 PRO A CA 1
ATOM 791 C C . PRO A 1 100 ? 3.274 0.500 -16.147 1.00 93.19 100 PRO A C 1
ATOM 793 O O . PRO A 1 100 ? 3.374 0.617 -14.930 1.00 93.19 100 PRO A O 1
ATOM 796 N N . GLY A 1 101 ? 3.534 1.499 -16.990 1.00 91.75 101 GLY A N 1
ATOM 797 C CA . GLY A 1 101 ? 3.973 2.822 -16.541 1.00 91.75 101 GLY A CA 1
ATOM 798 C C . GLY A 1 101 ? 5.450 2.894 -16.148 1.00 91.75 101 GLY A C 1
ATOM 799 O O . GLY A 1 101 ? 6.205 1.926 -16.250 1.00 91.75 101 GLY A O 1
ATOM 800 N N . TYR A 1 102 ? 5.872 4.087 -15.737 1.00 91.38 102 TYR A N 1
ATOM 801 C CA . TYR A 1 102 ? 7.270 4.425 -15.413 1.00 91.38 102 TYR A CA 1
ATOM 802 C C . TYR A 1 102 ? 7.382 5.232 -14.110 1.00 91.38 102 TYR A C 1
ATOM 804 O O . TYR A 1 102 ? 8.417 5.819 -13.810 1.00 91.38 102 TYR A O 1
ATOM 812 N N . ASP A 1 103 ? 6.287 5.270 -13.365 1.00 93.19 103 ASP A N 1
ATOM 813 C CA . ASP A 1 103 ? 5.974 6.103 -12.211 1.00 93.19 103 ASP A CA 1
ATOM 814 C C . ASP A 1 103 ? 5.857 5.272 -10.923 1.00 93.19 103 ASP A C 1
ATOM 816 O O . ASP A 1 103 ? 5.285 5.709 -9.924 1.00 93.19 103 ASP A O 1
ATOM 820 N N . TRP A 1 104 ? 6.427 4.061 -10.915 1.00 94.12 104 TRP A N 1
ATOM 821 C CA . TRP A 1 104 ? 6.372 3.196 -9.742 1.00 94.12 104 TRP A CA 1
ATOM 822 C C . TRP A 1 104 ? 7.154 3.783 -8.572 1.00 94.12 104 TRP A C 1
ATOM 824 O O . TRP A 1 104 ? 8.245 4.338 -8.728 1.00 94.12 104 TRP A O 1
ATOM 834 N N . THR A 1 105 ? 6.603 3.570 -7.379 1.00 94.19 105 THR A N 1
ATOM 835 C CA . THR A 1 105 ? 7.257 3.856 -6.103 1.00 94.19 105 THR A CA 1
ATOM 836 C C . THR A 1 105 ? 7.672 2.545 -5.447 1.00 94.19 105 THR A C 1
ATOM 838 O O . THR A 1 105 ? 6.889 1.596 -5.402 1.00 94.19 105 THR A O 1
ATOM 841 N N . ILE A 1 106 ? 8.892 2.498 -4.918 1.00 95.25 106 ILE A N 1
ATOM 842 C CA . ILE A 1 106 ? 9.340 1.426 -4.025 1.00 95.25 106 ILE A CA 1
ATOM 843 C C . ILE A 1 106 ? 9.555 1.957 -2.610 1.00 95.25 106 ILE A C 1
ATOM 845 O O . ILE A 1 106 ? 9.811 3.147 -2.406 1.00 95.25 106 ILE A O 1
ATOM 849 N N . PHE A 1 107 ? 9.535 1.044 -1.649 1.00 95.31 107 PHE A N 1
ATOM 850 C CA . PHE A 1 107 ? 9.737 1.318 -0.237 1.00 95.31 107 PHE A CA 1
ATOM 851 C C . PHE A 1 107 ? 10.935 0.537 0.298 1.00 95.31 107 PHE A C 1
ATOM 853 O O . PHE A 1 107 ? 11.169 -0.619 -0.054 1.00 95.31 107 PHE A O 1
ATOM 860 N N . GLN A 1 108 ? 11.690 1.173 1.184 1.00 94.56 108 GLN A N 1
ATOM 861 C CA . GLN A 1 108 ? 12.767 0.557 1.947 1.00 94.56 108 GLN A CA 1
ATOM 862 C C . GLN A 1 108 ? 12.520 0.838 3.424 1.00 94.56 108 GLN A C 1
ATOM 864 O O . GLN A 1 108 ? 12.533 1.989 3.854 1.00 94.56 108 GLN A O 1
ATOM 869 N N . ALA A 1 109 ? 12.269 -0.211 4.200 1.00 92.94 109 ALA A N 1
ATOM 870 C CA . ALA A 1 109 ? 12.095 -0.093 5.639 1.00 92.94 109 ALA A CA 1
ATOM 871 C C . ALA A 1 109 ? 13.419 -0.309 6.366 1.00 92.94 109 ALA A C 1
ATOM 873 O O . ALA A 1 109 ? 14.199 -1.186 6.000 1.00 92.94 109 ALA A O 1
ATOM 874 N N . ASN A 1 110 ? 13.630 0.451 7.438 1.00 88.50 110 ASN A N 1
ATOM 875 C CA . ASN A 1 110 ? 14.713 0.216 8.394 1.00 88.50 110 ASN A CA 1
ATOM 876 C C . ASN A 1 110 ? 14.161 -0.188 9.772 1.00 88.50 110 ASN A C 1
ATOM 878 O O . ASN A 1 110 ? 14.652 0.244 10.813 1.00 88.50 110 ASN A O 1
ATOM 882 N N . HIS A 1 111 ? 13.060 -0.940 9.782 1.00 91.31 111 HIS A N 1
ATOM 883 C CA . HIS A 1 111 ? 12.421 -1.407 11.007 1.00 91.31 111 HIS A CA 1
ATOM 884 C C . HIS A 1 111 ? 11.625 -2.688 10.744 1.00 91.31 111 HIS A C 1
ATOM 886 O O . HIS A 1 111 ? 10.943 -2.792 9.727 1.00 91.31 111 HIS A O 1
ATOM 892 N N . SER A 1 112 ? 11.683 -3.646 11.671 1.00 89.88 112 SER A N 1
ATOM 893 C CA . SER A 1 112 ? 11.090 -4.985 11.524 1.00 89.88 112 SER A CA 1
ATOM 894 C C . SER A 1 112 ? 9.565 -5.026 11.621 1.00 89.88 112 SER A C 1
ATOM 896 O O . SER A 1 112 ? 8.965 -6.049 11.316 1.00 89.88 112 SER A O 1
ATOM 898 N N . THR A 1 113 ? 8.926 -3.931 12.038 1.00 91.25 113 THR A N 1
ATOM 899 C CA . THR A 1 113 ? 7.455 -3.827 12.038 1.00 91.25 113 THR A CA 1
ATOM 900 C C . THR A 1 113 ? 6.868 -3.711 10.642 1.00 91.25 113 THR A C 1
ATOM 902 O O . THR A 1 113 ? 5.652 -3.763 10.531 1.00 91.25 113 THR A O 1
ATOM 905 N N . TYR A 1 114 ? 7.702 -3.488 9.623 1.00 92.94 114 TYR A N 1
ATOM 906 C CA . TYR A 1 114 ? 7.245 -3.403 8.248 1.00 92.94 114 TYR A CA 1
ATOM 907 C C . TYR A 1 114 ? 7.549 -4.680 7.498 1.00 92.94 114 TYR A C 1
ATOM 909 O O . TYR A 1 114 ? 8.683 -5.169 7.511 1.00 92.94 114 TYR A O 1
ATOM 917 N N . GLU A 1 115 ? 6.553 -5.155 6.770 1.00 93.94 115 GLU A N 1
ATOM 918 C CA . GLU A 1 115 ? 6.674 -6.337 5.939 1.00 93.94 115 GLU A CA 1
ATOM 919 C C . GLU A 1 115 ? 6.261 -6.010 4.500 1.00 93.94 115 GLU A C 1
ATOM 921 O O . GLU A 1 115 ? 5.172 -5.480 4.262 1.00 93.94 115 GLU A O 1
ATOM 926 N N . PRO A 1 116 ? 7.098 -6.332 3.503 1.00 94.19 116 PRO A N 1
ATOM 927 C CA . PRO A 1 116 ? 6.683 -6.241 2.116 1.00 94.19 116 PRO A CA 1
ATOM 928 C C . PRO A 1 116 ? 5.543 -7.216 1.799 1.00 94.19 116 PRO A C 1
ATOM 930 O O . PRO A 1 116 ? 5.619 -8.416 2.077 1.00 94.19 116 PRO A O 1
ATOM 933 N N . LEU A 1 117 ? 4.504 -6.705 1.146 1.00 94.06 117 LEU A N 1
ATOM 934 C CA . LEU A 1 117 ? 3.399 -7.501 0.604 1.00 94.06 117 LEU A CA 1
ATOM 935 C C . LEU A 1 117 ? 3.631 -7.895 -0.852 1.00 94.06 117 LEU A C 1
ATOM 937 O O . LEU A 1 117 ? 3.156 -8.937 -1.307 1.00 94.06 117 LEU A O 1
ATOM 941 N N . ALA A 1 118 ? 4.353 -7.047 -1.578 1.00 94.56 118 ALA A N 1
ATOM 942 C CA . ALA A 1 118 ? 4.670 -7.238 -2.977 1.00 94.56 118 ALA A CA 1
ATOM 943 C C . ALA A 1 118 ? 6.073 -6.718 -3.280 1.00 94.56 118 ALA A C 1
ATOM 945 O O . ALA A 1 118 ? 6.523 -5.723 -2.702 1.00 94.56 118 ALA A O 1
ATOM 946 N N . TRP A 1 119 ? 6.728 -7.377 -4.227 1.00 94.88 119 TRP A N 1
ATOM 947 C CA . TRP A 1 11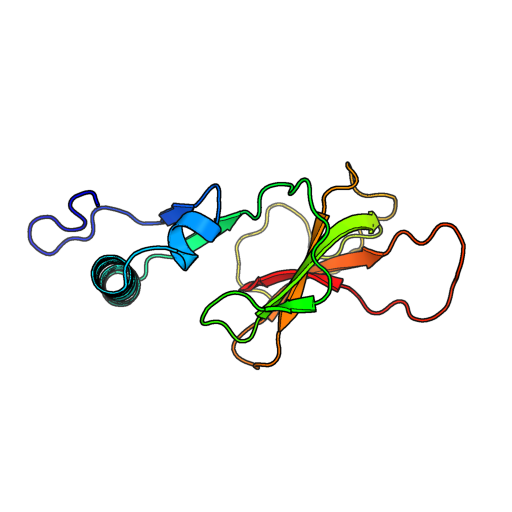9 ? 8.013 -6.964 -4.762 1.00 94.88 119 TRP A CA 1
ATOM 948 C C . TRP A 1 119 ? 7.977 -6.878 -6.277 1.00 94.88 119 TRP A C 1
ATOM 950 O O . TRP A 1 119 ? 7.144 -7.500 -6.934 1.00 94.88 119 TRP A O 1
ATOM 960 N N . ALA A 1 120 ? 8.937 -6.150 -6.825 1.00 95.69 120 ALA A N 1
ATOM 961 C CA . ALA A 1 120 ? 9.285 -6.189 -8.232 1.00 95.69 120 ALA A CA 1
ATOM 962 C C . ALA A 1 120 ? 10.791 -5.964 -8.399 1.00 95.69 120 ALA A C 1
ATOM 964 O O . ALA A 1 120 ? 11.499 -5.597 -7.461 1.00 95.69 120 ALA A O 1
ATOM 965 N N . HIS A 1 121 ? 11.295 -6.170 -9.603 1.00 94.25 121 HIS A N 1
ATOM 966 C CA . HIS A 1 121 ? 12.681 -5.916 -9.960 1.00 94.25 121 HIS A CA 1
ATOM 967 C C . HIS A 1 121 ? 12.789 -4.618 -10.744 1.00 94.25 121 HIS A C 1
ATOM 969 O O . HIS A 1 121 ? 11.889 -4.255 -11.499 1.00 94.25 121 HIS A O 1
ATOM 975 N N . ARG A 1 122 ? 13.912 -3.915 -10.590 1.00 91.81 122 ARG A N 1
ATOM 976 C CA . ARG A 1 122 ? 14.187 -2.746 -11.422 1.00 91.81 122 ARG A CA 1
ATOM 977 C C . ARG A 1 122 ? 14.324 -3.186 -12.873 1.00 91.81 122 ARG A C 1
ATOM 979 O O . ARG A 1 122 ? 15.094 -4.101 -13.176 1.00 91.81 122 ARG A O 1
ATOM 986 N N . ASP A 1 123 ? 13.612 -2.516 -13.768 1.00 90.12 123 ASP A N 1
ATOM 987 C CA . ASP A 1 123 ? 13.785 -2.728 -15.196 1.00 90.12 123 ASP A CA 1
ATOM 988 C C . ASP A 1 123 ? 14.991 -1.924 -15.693 1.00 90.12 123 ASP A C 1
ATOM 990 O O . ASP A 1 123 ? 14.874 -0.861 -16.298 1.00 90.12 123 ASP A O 1
ATOM 994 N N . ASN A 1 124 ? 16.186 -2.409 -15.349 1.00 75.62 124 ASN A N 1
ATOM 995 C CA . ASN A 1 124 ? 17.414 -1.926 -15.959 1.00 75.62 124 ASN A CA 1
ATOM 996 C C . ASN A 1 124 ? 17.516 -2.562 -17.344 1.00 75.62 124 ASN A C 1
ATOM 998 O O . ASN A 1 124 ? 17.703 -3.776 -17.452 1.00 75.62 124 ASN A O 1
ATOM 1002 N N . LEU A 1 125 ? 17.411 -1.739 -18.385 1.00 61.69 125 LEU A N 1
ATOM 1003 C CA . LEU A 1 125 ? 17.639 -2.173 -19.761 1.00 61.69 125 LEU A CA 1
ATOM 1004 C C . LEU A 1 125 ? 19.099 -2.628 -19.987 1.00 61.69 125 LEU A C 1
ATOM 1006 O O . LEU A 1 125 ? 19.325 -3.423 -20.890 1.00 61.69 125 LEU A O 1
ATOM 1010 N N . ASP A 1 126 ? 20.051 -2.230 -19.120 1.00 52.53 126 ASP A N 1
ATOM 1011 C CA . ASP A 1 126 ? 21.486 -2.340 -19.440 1.00 52.53 126 ASP A CA 1
ATOM 1012 C C . ASP A 1 126 ? 22.403 -3.120 -18.472 1.00 52.53 126 ASP A C 1
ATOM 1014 O O . ASP A 1 126 ? 23.533 -3.400 -18.855 1.00 52.53 126 ASP A O 1
ATOM 1018 N N . TYR A 1 127 ? 22.010 -3.532 -17.256 1.00 49.16 127 TYR A N 1
ATOM 1019 C CA . TYR A 1 127 ? 22.964 -4.221 -16.352 1.00 49.16 127 TYR A CA 1
ATOM 1020 C C . TYR A 1 127 ? 22.339 -5.292 -15.444 1.00 49.16 127 TYR A C 1
ATOM 1022 O O . TYR A 1 127 ? 21.314 -5.078 -14.797 1.00 49.16 127 TYR A O 1
ATOM 1030 N N . SER A 1 128 ? 23.002 -6.456 -15.386 1.00 50.84 128 SER A N 1
ATOM 1031 C CA . SER A 1 128 ? 22.513 -7.734 -14.844 1.00 50.84 128 SER A CA 1
ATOM 1032 C C . SER A 1 128 ? 22.956 -8.081 -13.416 1.00 50.84 128 SER A C 1
ATOM 1034 O O . SER A 1 128 ? 22.732 -9.215 -12.981 1.00 50.84 128 SER A O 1
ATOM 1036 N N . HIS A 1 129 ? 23.542 -7.155 -12.654 1.00 48.50 129 HIS A N 1
ATOM 1037 C CA . HIS A 1 129 ? 24.035 -7.464 -11.310 1.00 48.50 129 HIS A CA 1
ATOM 1038 C C . HIS A 1 129 ? 23.296 -6.720 -10.191 1.00 48.50 129 HIS A C 1
ATOM 1040 O O . HIS A 1 129 ? 23.115 -5.509 -10.231 1.00 48.50 129 HIS A O 1
ATOM 1046 N N . ASN A 1 130 ? 22.887 -7.522 -9.199 1.00 50.56 130 ASN A N 1
ATOM 1047 C CA . ASN A 1 130 ? 22.016 -7.267 -8.045 1.00 50.56 130 ASN A CA 1
ATOM 1048 C C . ASN A 1 130 ? 20.510 -7.145 -8.320 1.00 50.56 130 ASN A C 1
ATOM 1050 O O . ASN A 1 130 ? 19.914 -6.073 -8.332 1.00 50.56 130 ASN A O 1
ATOM 1054 N N . ARG A 1 131 ? 19.882 -8.323 -8.440 1.00 66.44 131 ARG A N 1
ATOM 1055 C CA . ARG A 1 131 ? 18.430 -8.552 -8.497 1.00 66.44 131 ARG A CA 1
ATOM 1056 C C . ARG A 1 131 ? 17.823 -8.650 -7.092 1.00 66.44 131 ARG A C 1
ATOM 1058 O O . ARG A 1 131 ? 17.182 -9.644 -6.770 1.00 66.44 131 ARG A O 1
ATOM 1065 N N . SER A 1 132 ? 18.082 -7.683 -6.214 1.00 82.56 132 SER A N 1
ATOM 1066 C CA . SER A 1 132 ? 17.342 -7.651 -4.949 1.00 82.56 132 SER A CA 1
ATOM 1067 C C . SER A 1 132 ? 15.898 -7.237 -5.252 1.00 82.56 132 SER A C 1
ATOM 1069 O O . SER A 1 132 ? 15.719 -6.186 -5.878 1.00 82.56 132 SER A O 1
ATOM 1071 N N . PRO A 1 133 ? 14.885 -8.011 -4.829 1.00 90.62 133 PRO A N 1
ATOM 1072 C CA . PRO A 1 133 ? 13.497 -7.606 -4.987 1.00 90.62 133 PRO A CA 1
ATOM 1073 C C . PRO A 1 133 ? 13.255 -6.285 -4.246 1.00 90.62 133 PRO A C 1
ATOM 1075 O O . PRO A 1 133 ? 13.672 -6.104 -3.101 1.00 90.62 133 PRO A O 1
ATOM 1078 N N . LEU A 1 134 ? 12.600 -5.344 -4.917 1.00 94.94 134 LEU A N 1
ATOM 1079 C CA . LEU A 1 134 ? 12.265 -4.023 -4.399 1.00 94.94 134 LEU A CA 1
ATOM 1080 C C . LEU A 1 134 ? 10.812 -4.042 -3.941 1.00 94.94 134 LEU A C 1
ATOM 1082 O O . LEU A 1 134 ? 9.930 -4.382 -4.727 1.00 94.94 134 LEU A O 1
ATOM 1086 N N . ALA A 1 135 ? 10.557 -3.695 -2.681 1.00 96.31 135 ALA A N 1
ATOM 1087 C CA . ALA A 1 135 ? 9.202 -3.710 -2.147 1.00 96.31 135 ALA A CA 1
ATOM 1088 C C . ALA A 1 135 ? 8.359 -2.598 -2.785 1.00 96.31 135 ALA A C 1
ATOM 1090 O O . ALA A 1 135 ? 8.732 -1.428 -2.725 1.00 96.31 135 ALA A O 1
ATOM 1091 N N . THR A 1 136 ? 7.225 -2.954 -3.383 1.00 94.94 136 THR A N 1
ATOM 1092 C CA . THR A 1 136 ? 6.288 -2.006 -4.016 1.00 94.94 136 THR A CA 1
ATOM 1093 C C . THR A 1 136 ? 5.065 -1.738 -3.146 1.00 94.94 136 THR A C 1
ATOM 1095 O O . THR A 1 136 ? 4.396 -0.723 -3.314 1.00 94.94 136 THR A O 1
ATOM 1098 N N . VAL A 1 137 ? 4.788 -2.625 -2.188 1.00 94.06 137 VAL A N 1
ATOM 1099 C CA . VAL A 1 137 ? 3.706 -2.498 -1.208 1.00 94.06 137 VAL A CA 1
ATOM 1100 C C . VAL A 1 137 ? 4.223 -2.976 0.146 1.00 94.06 137 VAL A C 1
ATOM 1102 O O . VAL A 1 137 ? 4.854 -4.032 0.220 1.00 94.06 137 VAL A O 1
ATOM 1105 N N . MET A 1 138 ? 3.940 -2.219 1.205 1.00 93.25 138 MET A N 1
ATOM 1106 C CA . MET A 1 138 ? 4.348 -2.506 2.585 1.00 93.25 138 MET A CA 1
ATOM 1107 C C . MET A 1 138 ? 3.125 -2.513 3.506 1.00 93.25 138 MET A C 1
ATOM 1109 O O . MET A 1 138 ? 2.219 -1.701 3.305 1.00 93.25 138 MET A O 1
ATOM 1113 N N . GLN A 1 139 ? 3.135 -3.390 4.510 1.00 91.19 139 GLN A N 1
ATOM 1114 C CA . GLN A 1 139 ? 2.280 -3.309 5.702 1.00 91.19 139 GLN A CA 1
ATOM 1115 C C . GLN A 1 139 ? 3.112 -2.961 6.932 1.00 91.19 139 GLN A C 1
ATOM 1117 O O . GLN A 1 139 ? 4.302 -3.354 6.945 1.00 91.19 139 GLN A O 1
#

Sequence (139 aa):
MPVLTNLDKGRYGVLIFENLNKYLQMDKWNRELLDKYCREYSVGVVGFTPPAEESLVGAQLKGFPLFVHTNLRLKDAQLNAASPILRLTRAGETAWGPLPGYDWTIFQANHSTYEPLAWAHRDNLDYSHNRSPLATVMQ

Foldseek 3Di:
DDDQDDPNDGPDQEAEAQACVCQLVDPPVVNVVVVVSCVSHVYYYHHDHDFDPDFADQCDRRPFQKGKTWQFWWFWKAFDQPDPDDDPDDHPHTPGDTDPGRTAMFMDGPDPVKDAGMWTFGPDVDDDPDRDTTRRDID

Nearest PDB structures (foldseek):
  8ccy-assembly1_A  TM=8.406E-01  e=3.233E-07  Homo sapiens
  8cd0-assembly1_A  TM=7.276E-01  e=1.586E-05  Homo sapiens
  7tx9-assembly1_A  TM=2.128E-01  e=9.580E+00  Homo sapiens

Solvent-accessible surface area (backbone atoms only — not comparable to full-atom values): 8328 Å² total; per-residue (Å²): 131,80,86,58,64,56,95,94,35,69,74,64,75,63,46,79,31,80,40,35,61,63,64,62,69,40,56,68,68,63,42,52,54,51,52,50,50,26,67,76,64,71,30,52,77,48,64,34,82,62,75,58,95,68,71,40,75,71,41,67,44,76,96,48,67,34,25,33,33,38,56,36,44,36,19,43,35,34,38,44,62,85,55,89,68,92,69,94,66,80,51,76,51,69,53,74,53,76,48,88,72,50,52,43,51,37,53,46,70,80,49,88,85,51,45,64,48,25,30,26,30,76,56,59,93,82,68,93,80,82,86,63,72,38,25,57,37,75,82

Secondary structure (DSSP, 8-state):
----EETTEES-SEEEESSTHHHHTS-HHHHHHHHHHHHHHT-EEEE-----SSPPSSEEPTTSSEEEEEEE-EEEEEE-TT--S--SSPSSSEEEEEPSSS-EEEEEESSTT--EEEEEEE--SS--S--PPEEEEE-

InterPro domains:
  IPR056793 Heparan sulfate-N-deacetylase, N-terminal domain [PF25119] (1-139)

Organism: NCBI:txid54128